Protein AF-A0A1J5Q5J2-F1 (afdb_monomer)

Foldseek 3Di:
DDQEKEKEQQDPVADCVVLVVLCVVVVHRYDYDYDHHDPPPPPQFRIWIAGPVNPDIDTHNHQDPCSNVVSCVSVVNPD

Sequence (79 aa):
MGPEFGLLRLNSAVEVAALELAARDR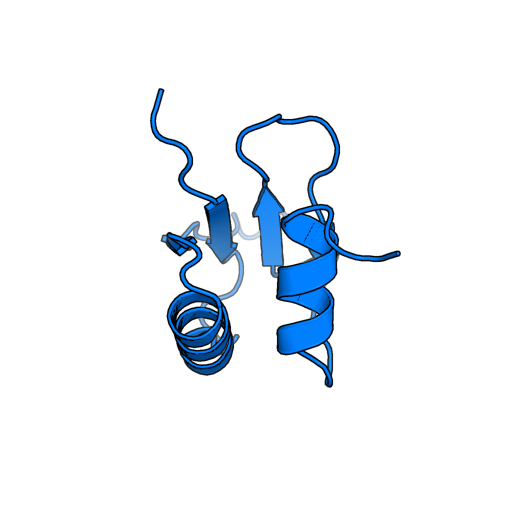GVPLKVLDAEQPAAANFYSGLVLSPPDLRGAWRGDKLPVDRLALIDQIRGASN

Radius of gyration: 12.18 Å; Cα contacts (8 Å, |Δi|>4): 121; chains: 1; bounding box: 34×28×30 Å

Nearest PDB structures (foldseek):
  4eiq-assembly2_B  TM=8.654E-01  e=3.372E-06  Lentzea aerocolonigenes
  3ept-assembly1_A  TM=8.601E-01  e=4.775E-06  Lentzea aerocolonigenes
  4k2x-assembly1_B  TM=6.450E-01  e=5.408E-03  Streptomyces rimosus subsp. rimosus ATCC 10970
  7vwp-assembly2_B  TM=5.775E-01  e=4.366E-02  Micromonospora rosaria
  2g2q-assembly3_C  TM=3.742E-01  e=9.345E-01  Orthopoxvirus vaccinia

Solvent-accessible surface area (backbone atoms only — not comparable to full-atom values): 4771 Å² total; per-residue (Å²): 133,75,84,46,28,41,34,38,36,39,38,89,88,58,84,55,66,69,49,53,51,42,25,53,75,69,71,41,56,68,42,82,40,85,42,84,60,58,98,79,64,84,65,88,40,36,30,37,37,35,35,66,80,73,82,62,62,50,73,35,61,61,84,60,94,54,48,56,61,49,50,30,46,64,71,67,63,68,126

Mean predicted aligned error: 8.27 Å

Secondary structure (DSSP, 8-state):
----EEEEE--TTS--HHHHHHHHHTT--EEEEE-PPPTT---S-SEEEE-TTSS--EEESS--S-HHHHHHHHTT---

Organism: NCBI:txid410659

Structure (mmCIF, N/CA/C/O backbone):
data_AF-A0A1J5Q5J2-F1
#
_entry.id   AF-A0A1J5Q5J2-F1
#
loop_
_atom_site.group_PDB
_atom_site.id
_atom_site.type_symbol
_atom_site.label_atom_id
_atom_site.label_alt_id
_atom_site.label_comp_id
_atom_site.label_asym_id
_atom_site.label_entity_id
_atom_site.label_seq_id
_atom_site.pdbx_PDB_ins_code
_atom_site.Cartn_x
_atom_site.Cartn_y
_atom_site.Cartn_z
_atom_site.occupancy
_atom_site.B_iso_or_equiv
_atom_site.auth_seq_id
_atom_site.auth_comp_id
_atom_site.auth_asym_id
_atom_site.auth_atom_id
_atom_site.pdbx_PDB_model_num
ATOM 1 N N . MET A 1 1 ? -1.379 16.177 9.574 1.00 46.94 1 MET A N 1
ATOM 2 C CA . MET A 1 1 ? -0.551 15.137 8.934 1.00 46.94 1 MET A CA 1
ATOM 3 C C . MET A 1 1 ? -1.514 14.029 8.564 1.00 46.94 1 MET A C 1
ATOM 5 O O . MET A 1 1 ? -2.043 13.403 9.471 1.00 46.94 1 MET A O 1
ATOM 9 N N . GLY A 1 2 ? -1.929 13.968 7.298 1.00 47.09 2 GLY A N 1
ATOM 10 C CA . GLY A 1 2 ? -3.053 13.126 6.874 1.00 47.09 2 GLY A CA 1
ATOM 11 C C . GLY A 1 2 ? -2.791 11.639 7.157 1.00 47.09 2 GLY A C 1
ATOM 12 O O . GLY A 1 2 ? -1.643 11.217 7.032 1.00 47.09 2 GLY A O 1
ATOM 13 N N . PRO A 1 3 ? -3.811 10.845 7.530 1.00 54.09 3 PRO A N 1
ATOM 14 C CA . PRO A 1 3 ? -3.694 9.411 7.840 1.00 54.09 3 PRO A CA 1
ATOM 15 C C . PRO A 1 3 ? -3.496 8.540 6.582 1.00 54.09 3 PRO A C 1
ATOM 17 O O . PRO A 1 3 ? -3.927 7.392 6.528 1.00 54.09 3 PRO A O 1
ATOM 20 N N . GLU A 1 4 ? -2.918 9.112 5.530 1.00 65.94 4 GLU A N 1
ATOM 21 C CA . GLU A 1 4 ? -2.876 8.528 4.197 1.00 65.94 4 GLU A CA 1
ATOM 22 C C . GLU A 1 4 ? -1.712 7.539 4.105 1.00 65.94 4 GLU A C 1
ATOM 24 O O . GLU A 1 4 ? -0.564 7.863 4.411 1.00 65.94 4 GLU A O 1
ATOM 29 N N . PHE A 1 5 ? -2.012 6.317 3.681 1.00 72.88 5 PHE A N 1
ATOM 30 C CA . PHE A 1 5 ? -1.013 5.288 3.432 1.00 72.88 5 PHE A CA 1
ATOM 31 C C . PHE A 1 5 ? -0.292 5.614 2.127 1.00 72.88 5 PHE A C 1
ATOM 33 O O . PHE A 1 5 ? -0.938 5.771 1.095 1.00 72.88 5 PHE A O 1
ATOM 40 N N . GLY A 1 6 ? 1.036 5.707 2.149 1.00 77.81 6 GLY A N 1
ATOM 41 C CA . GLY A 1 6 ? 1.829 5.967 0.948 1.00 77.81 6 GLY A CA 1
ATOM 42 C C . GLY A 1 6 ? 2.343 4.666 0.342 1.00 77.81 6 GLY A C 1
ATOM 43 O O . GLY A 1 6 ? 3.208 4.023 0.935 1.00 77.81 6 GLY A O 1
ATOM 44 N N . LEU A 1 7 ? 1.854 4.279 -0.836 1.00 79.38 7 LEU A N 1
ATOM 45 C CA . LEU A 1 7 ? 2.446 3.207 -1.635 1.00 79.38 7 LEU A CA 1
ATOM 46 C C . LEU A 1 7 ? 3.418 3.812 -2.642 1.00 79.38 7 LEU A C 1
ATOM 48 O O . LEU A 1 7 ? 2.999 4.428 -3.612 1.00 79.38 7 LEU A O 1
ATOM 52 N N . LEU A 1 8 ? 4.707 3.584 -2.449 1.00 78.06 8 LEU A N 1
ATOM 53 C CA . LEU A 1 8 ? 5.735 3.893 -3.426 1.00 78.06 8 LEU A CA 1
ATOM 54 C C . LEU A 1 8 ? 5.825 2.751 -4.446 1.00 78.06 8 LEU A C 1
ATOM 56 O O . LEU A 1 8 ? 6.279 1.645 -4.129 1.00 78.06 8 LEU A O 1
ATOM 60 N N . ARG A 1 9 ? 5.381 3.023 -5.673 1.00 80.19 9 ARG A N 1
ATOM 61 C CA . ARG A 1 9 ? 5.566 2.143 -6.822 1.00 80.19 9 ARG A CA 1
ATOM 62 C C . ARG A 1 9 ? 6.899 2.475 -7.466 1.00 80.19 9 ARG A C 1
ATOM 64 O O . ARG A 1 9 ? 7.080 3.558 -8.005 1.00 80.19 9 ARG A O 1
ATOM 71 N N . LEU A 1 10 ? 7.818 1.522 -7.395 1.00 73.12 10 LEU A N 1
ATOM 72 C CA . LEU A 1 10 ? 9.151 1.638 -7.971 1.00 73.12 10 LEU A CA 1
ATOM 73 C C . LEU A 1 10 ? 9.211 1.018 -9.376 1.00 73.12 10 LEU A C 1
ATOM 75 O O . LEU A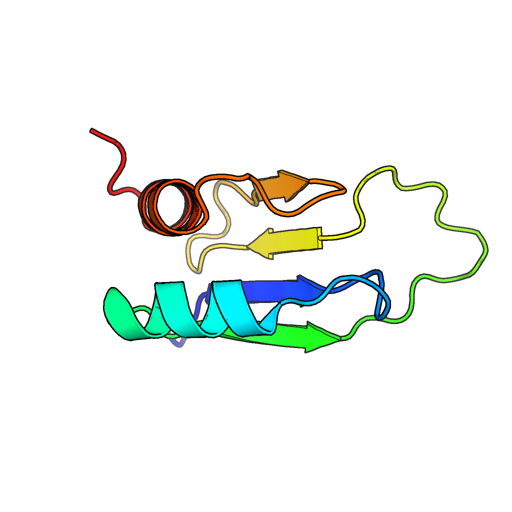 1 10 ? 10.069 1.356 -10.182 1.00 73.12 10 LEU A O 1
ATOM 79 N N . ASN A 1 11 ? 8.281 0.118 -9.695 1.00 71.75 11 ASN A N 1
ATOM 80 C CA . ASN A 1 11 ? 8.186 -0.511 -11.004 1.00 71.75 11 ASN A CA 1
ATOM 81 C C . ASN A 1 11 ? 6.802 -0.277 -11.624 1.00 71.75 11 ASN A C 1
ATOM 83 O O . ASN A 1 11 ? 5.812 -0.856 -11.176 1.00 71.75 11 ASN A O 1
ATOM 87 N N . SER A 1 12 ? 6.738 0.528 -12.687 1.00 70.69 12 SER A N 1
ATOM 88 C CA . SER A 1 12 ? 5.490 0.820 -13.410 1.00 70.69 12 SER A CA 1
ATOM 89 C C . SER A 1 12 ? 4.880 -0.397 -14.112 1.00 70.69 12 SER A C 1
ATOM 91 O O . SER A 1 12 ? 3.695 -0.370 -14.434 1.00 70.69 12 SER A O 1
ATOM 93 N N . ALA A 1 13 ? 5.644 -1.477 -14.317 1.00 72.69 13 ALA A N 1
ATOM 94 C CA . ALA A 1 13 ? 5.114 -2.740 -14.834 1.00 72.69 13 ALA A CA 1
ATOM 95 C C . ALA A 1 13 ? 4.248 -3.492 -13.806 1.00 72.69 13 ALA A C 1
ATOM 97 O O . ALA A 1 13 ? 3.551 -4.440 -14.164 1.00 72.69 13 ALA A O 1
ATOM 98 N N . VAL A 1 14 ? 4.291 -3.097 -12.529 1.00 73.25 14 VAL A N 1
ATOM 99 C CA . VAL A 1 14 ? 3.475 -3.700 -11.475 1.00 73.25 14 VAL A CA 1
ATOM 100 C C . VAL A 1 14 ? 2.128 -2.986 -11.399 1.00 73.25 14 VAL A C 1
ATOM 102 O O . VAL A 1 14 ? 2.038 -1.783 -11.136 1.00 73.25 14 VAL A O 1
ATOM 105 N N . GLU A 1 15 ? 1.060 -3.747 -11.620 1.00 75.75 15 GLU A N 1
ATOM 106 C CA . GLU A 1 15 ? -0.306 -3.234 -11.583 1.00 75.75 15 GLU A CA 1
ATOM 107 C C . GLU A 1 15 ? -0.802 -3.094 -10.139 1.00 75.75 15 GLU A C 1
ATOM 109 O O . GLU A 1 15 ? -1.072 -4.079 -9.458 1.00 75.75 15 GLU A O 1
ATOM 114 N N . VAL A 1 16 ? -0.949 -1.855 -9.671 1.00 78.62 16 VAL A N 1
ATOM 115 C CA . VAL A 1 16 ? -1.383 -1.536 -8.298 1.00 78.62 16 VAL A CA 1
ATOM 116 C C . VAL A 1 16 ? -2.878 -1.227 -8.180 1.00 78.62 16 VAL A C 1
ATOM 118 O O . VAL A 1 16 ? -3.384 -1.111 -7.067 1.00 78.62 16 VAL A O 1
ATOM 121 N N . ALA A 1 17 ? -3.613 -1.191 -9.297 1.00 81.69 17 ALA A N 1
ATOM 122 C CA . ALA A 1 17 ? -5.045 -0.878 -9.329 1.00 81.69 17 ALA A CA 1
ATOM 123 C C . ALA A 1 17 ? -5.879 -1.819 -8.439 1.00 81.69 17 ALA A C 1
ATOM 1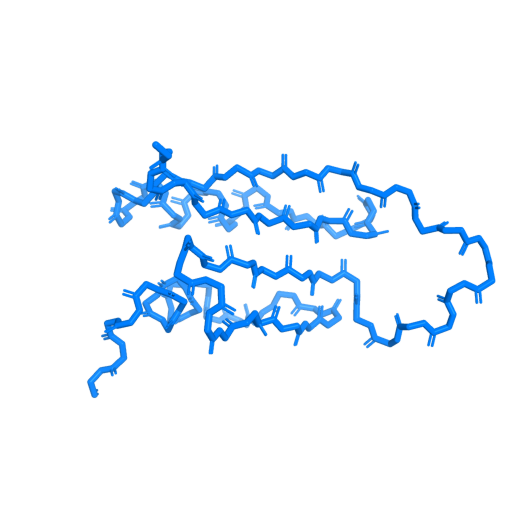25 O O . ALA A 1 17 ? -6.783 -1.389 -7.724 1.00 81.69 17 ALA A O 1
ATOM 126 N N . ALA A 1 18 ? -5.535 -3.110 -8.418 1.00 79.81 18 ALA A N 1
ATOM 127 C CA . ALA A 1 18 ? -6.186 -4.085 -7.545 1.00 79.81 18 ALA A CA 1
ATOM 128 C C . ALA A 1 18 ? -5.920 -3.824 -6.049 1.00 79.81 18 ALA A C 1
ATOM 130 O O . ALA A 1 18 ? -6.754 -4.155 -5.206 1.00 79.81 18 ALA A O 1
ATOM 131 N N . LEU A 1 19 ? -4.768 -3.239 -5.706 1.00 78.44 19 LEU A N 1
ATOM 132 C CA . LEU A 1 19 ? -4.431 -2.869 -4.332 1.00 78.44 19 LEU A CA 1
ATOM 133 C C . LEU A 1 19 ? -5.157 -1.590 -3.907 1.00 78.44 19 LEU A C 1
ATOM 135 O O . LEU A 1 19 ? -5.663 -1.525 -2.791 1.00 78.44 19 LEU A O 1
ATOM 139 N N . GLU A 1 20 ? -5.273 -0.611 -4.806 1.00 83.31 20 GLU A N 1
ATOM 140 C CA . GLU A 1 20 ? -6.096 0.582 -4.584 1.00 83.31 20 GLU A CA 1
ATOM 141 C C . GLU A 1 20 ? -7.561 0.209 -4.356 1.00 83.31 20 GLU A C 1
ATOM 143 O O . GLU A 1 20 ? -8.194 0.725 -3.436 1.00 83.31 20 GLU A O 1
ATOM 148 N N . LEU A 1 21 ? -8.095 -0.734 -5.137 1.00 84.06 21 LEU A N 1
ATOM 149 C CA . LEU A 1 21 ? -9.458 -1.222 -4.949 1.00 84.06 21 LEU A CA 1
ATOM 150 C C . LEU A 1 21 ? -9.640 -1.888 -3.579 1.00 84.06 21 LEU A C 1
ATOM 152 O O . LEU A 1 21 ? -10.602 -1.581 -2.881 1.00 84.06 21 LEU A O 1
ATOM 156 N N . ALA A 1 22 ? -8.698 -2.744 -3.169 1.00 83.75 22 ALA A N 1
ATOM 157 C CA . ALA A 1 22 ? -8.723 -3.384 -1.854 1.00 83.75 22 ALA A CA 1
ATOM 158 C C . ALA A 1 22 ? -8.618 -2.363 -0.709 1.00 83.75 22 ALA A C 1
ATOM 160 O O . ALA A 1 22 ? -9.312 -2.484 0.296 1.00 83.75 22 ALA A O 1
ATOM 161 N N . ALA A 1 23 ? -7.791 -1.326 -0.857 1.00 82.56 23 ALA A N 1
ATOM 162 C CA . ALA A 1 23 ? -7.709 -0.252 0.127 1.00 82.56 23 ALA A CA 1
ATOM 163 C C . ALA A 1 23 ? -9.035 0.511 0.238 1.00 82.56 23 ALA A C 1
ATOM 165 O O . ALA A 1 23 ? -9.518 0.742 1.346 1.00 82.56 23 ALA A O 1
ATOM 166 N N . ARG A 1 24 ? -9.665 0.831 -0.899 1.00 83.12 24 ARG A N 1
ATOM 167 C CA . ARG A 1 24 ? -10.978 1.490 -0.941 1.00 83.12 24 ARG A CA 1
ATOM 168 C C . ARG A 1 24 ? -12.076 0.640 -0.310 1.00 83.12 24 ARG A C 1
ATOM 170 O O . ARG A 1 24 ? -12.873 1.185 0.445 1.00 83.12 24 ARG A O 1
ATOM 177 N N . ASP A 1 25 ? -12.085 -0.664 -0.573 1.00 84.94 25 ASP A N 1
ATOM 178 C CA . ASP A 1 25 ? -13.012 -1.621 0.046 1.00 84.94 25 ASP A CA 1
ATOM 179 C C . ASP A 1 25 ? -12.901 -1.603 1.579 1.00 84.94 25 ASP A C 1
ATOM 181 O O . ASP A 1 25 ? -13.900 -1.597 2.294 1.00 84.94 25 ASP A O 1
ATOM 185 N N . ARG A 1 26 ? -11.675 -1.467 2.096 1.00 81.69 26 ARG A N 1
ATOM 186 C CA . ARG A 1 26 ? -11.403 -1.364 3.536 1.00 81.69 26 ARG A CA 1
ATOM 187 C C . ARG A 1 26 ? -11.507 0.051 4.107 1.00 81.69 26 ARG A C 1
ATOM 189 O O . ARG A 1 26 ? -11.220 0.236 5.289 1.00 81.69 26 ARG A O 1
ATOM 196 N N .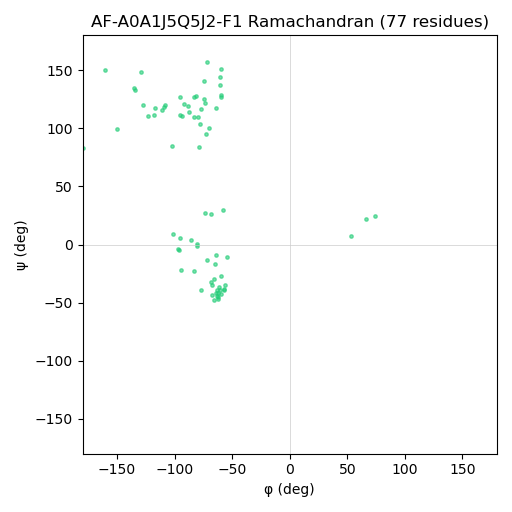 GLY A 1 27 ? -11.899 1.042 3.304 1.00 81.50 27 GLY A N 1
ATOM 197 C CA . GLY A 1 27 ? -11.993 2.445 3.722 1.00 81.50 27 GLY A CA 1
ATOM 198 C C . GLY A 1 27 ? -10.641 3.087 4.050 1.00 81.50 27 GLY A C 1
ATOM 199 O O . GLY A 1 27 ? -10.584 4.064 4.795 1.00 81.50 27 GLY A O 1
ATOM 200 N N . VAL A 1 28 ? -9.548 2.533 3.522 1.00 78.12 28 VAL A N 1
ATOM 201 C CA . VAL A 1 28 ? -8.184 3.004 3.755 1.00 78.12 28 VAL A CA 1
ATOM 202 C C . VAL A 1 28 ? -7.792 4.007 2.663 1.00 78.12 28 VAL A C 1
ATOM 204 O O . VAL A 1 28 ? -7.778 3.644 1.484 1.00 78.12 28 VAL A O 1
ATOM 207 N N . PRO A 1 29 ? -7.442 5.258 3.014 1.00 74.31 29 PRO A N 1
ATOM 208 C CA . PRO A 1 29 ? -6.938 6.224 2.047 1.00 74.31 29 PRO A CA 1
ATOM 209 C C . PRO A 1 29 ? -5.508 5.844 1.636 1.00 74.31 29 PRO A C 1
ATOM 211 O O . PRO A 1 29 ? -4.542 6.167 2.327 1.00 74.31 29 PRO A O 1
ATOM 214 N N . LEU A 1 30 ? -5.385 5.114 0.524 1.00 80.31 30 LEU A N 1
ATOM 215 C CA . LEU A 1 30 ? -4.113 4.733 -0.089 1.00 80.31 30 LEU A CA 1
ATOM 216 C C . LEU A 1 30 ? -3.743 5.730 -1.188 1.00 80.31 30 LEU A C 1
ATOM 218 O O . LEU A 1 30 ? -4.521 5.970 -2.109 1.00 80.31 30 LEU A O 1
ATOM 222 N N . LYS A 1 31 ? -2.533 6.272 -1.107 1.00 81.44 31 LYS A N 1
ATOM 223 C CA . LYS A 1 31 ? -1.945 7.155 -2.105 1.00 81.44 31 LYS A CA 1
ATOM 224 C C . LYS A 1 31 ? -0.805 6.440 -2.808 1.00 81.44 31 LYS A C 1
ATOM 226 O O . LYS A 1 31 ? 0.209 6.126 -2.187 1.00 81.44 31 LYS A O 1
ATOM 231 N N . VAL A 1 32 ? -0.968 6.203 -4.104 1.00 79.06 32 VAL A N 1
ATOM 232 C CA . VAL A 1 32 ? 0.094 5.657 -4.948 1.00 79.06 32 VAL A CA 1
ATOM 233 C C . VAL A 1 32 ? 1.026 6.790 -5.373 1.00 79.06 32 VAL A C 1
ATOM 235 O O . VAL A 1 32 ? 0.589 7.831 -5.857 1.00 79.06 32 VAL A O 1
ATOM 238 N N . LEU A 1 33 ? 2.317 6.587 -5.151 1.00 78.06 33 LEU A N 1
ATOM 239 C CA . LEU A 1 33 ? 3.413 7.465 -5.521 1.00 78.06 33 LEU A CA 1
ATOM 240 C C . LEU A 1 33 ? 4.292 6.702 -6.499 1.00 78.06 33 LEU A C 1
ATOM 242 O O . LEU A 1 33 ? 4.951 5.733 -6.129 1.00 78.06 33 LEU A O 1
ATOM 246 N N . ASP A 1 34 ? 4.294 7.143 -7.744 1.00 74.12 34 ASP A N 1
ATOM 247 C CA . ASP A 1 34 ? 5.201 6.638 -8.760 1.00 74.12 34 ASP A CA 1
ATOM 248 C C . ASP A 1 34 ? 6.593 7.224 -8.564 1.00 74.12 34 ASP A C 1
ATOM 250 O O . ASP A 1 34 ? 6.787 8.435 -8.665 1.00 74.12 34 ASP A O 1
ATOM 254 N N . ALA A 1 35 ? 7.562 6.364 -8.271 1.00 71.75 35 ALA A N 1
ATOM 255 C CA . ALA A 1 35 ? 8.967 6.719 -8.241 1.00 71.75 35 ALA A CA 1
ATOM 256 C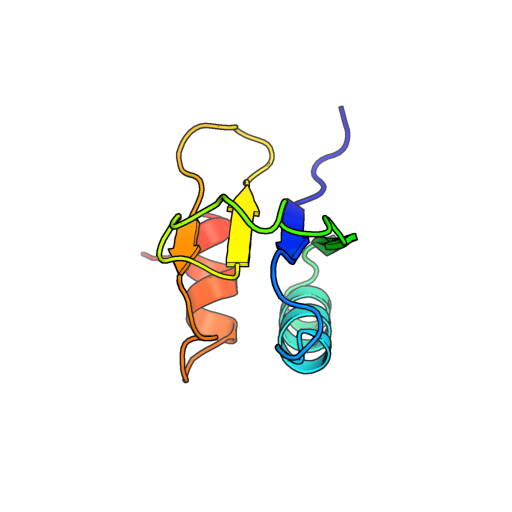 C . ALA A 1 35 ? 9.695 5.915 -9.313 1.00 71.75 35 ALA A C 1
ATOM 258 O O . ALA A 1 35 ? 9.752 4.690 -9.259 1.00 71.75 35 ALA A O 1
ATOM 259 N N . GLU A 1 36 ? 10.276 6.608 -10.287 1.00 63.78 36 GLU A N 1
ATOM 260 C CA . GLU A 1 36 ? 11.167 5.972 -11.250 1.00 63.78 36 GLU A CA 1
ATOM 261 C C . GLU A 1 36 ? 12.397 5.442 -10.503 1.00 63.78 36 GLU A C 1
ATOM 263 O O . GLU A 1 36 ? 13.140 6.214 -9.888 1.00 63.78 36 GLU A O 1
ATOM 268 N N . GLN A 1 37 ? 12.612 4.119 -10.510 1.00 61.75 37 GLN A N 1
ATOM 269 C CA . GLN A 1 37 ? 13.862 3.568 -9.983 1.00 61.75 37 GLN A CA 1
ATOM 270 C C . GLN A 1 37 ? 15.020 4.158 -10.792 1.00 61.75 37 GLN A C 1
ATOM 272 O O . GLN A 1 37 ? 15.027 4.021 -12.020 1.00 61.75 37 GLN A O 1
ATOM 277 N N . PRO A 1 38 ? 16.041 4.755 -10.154 1.00 54.38 38 PRO A N 1
ATOM 278 C CA . PRO A 1 38 ? 17.270 5.035 -10.872 1.00 54.38 38 PRO A CA 1
ATOM 279 C C . PRO A 1 38 ? 17.826 3.694 -11.361 1.00 54.38 38 PRO A C 1
ATOM 281 O O . PRO A 1 38 ? 17.839 2.725 -10.607 1.00 54.38 38 PRO A O 1
ATOM 284 N N . ALA A 1 39 ? 18.306 3.626 -12.605 1.00 54.19 39 ALA A N 1
ATOM 285 C CA . ALA A 1 39 ? 18.779 2.390 -13.249 1.00 54.19 39 ALA A CA 1
ATOM 286 C C . ALA A 1 39 ? 19.872 1.618 -12.463 1.00 54.19 39 ALA A C 1
ATOM 288 O O . ALA A 1 39 ? 20.195 0.484 -12.800 1.00 54.19 39 ALA A O 1
ATOM 289 N N . ALA A 1 40 ? 20.437 2.226 -11.413 1.00 50.75 40 ALA A N 1
ATOM 290 C CA . ALA A 1 40 ? 21.418 1.650 -10.495 1.00 50.75 40 ALA A CA 1
ATOM 291 C C . ALA A 1 40 ? 20.821 1.070 -9.191 1.00 50.75 40 ALA A C 1
ATOM 293 O O . ALA A 1 40 ? 21.557 0.501 -8.382 1.00 50.75 40 ALA A O 1
ATOM 294 N N . ALA A 1 41 ? 19.516 1.214 -8.946 1.00 51.78 41 ALA A N 1
ATOM 295 C CA . ALA A 1 41 ? 18.857 0.686 -7.759 1.00 51.78 41 ALA A CA 1
ATOM 296 C C . ALA A 1 41 ? 18.606 -0.815 -7.925 1.00 51.78 41 ALA A C 1
ATOM 298 O O . ALA A 1 41 ? 17.516 -1.273 -8.245 1.00 51.78 41 ALA A O 1
ATOM 299 N N . ASN A 1 42 ? 19.631 -1.597 -7.606 1.00 52.22 42 ASN A N 1
ATOM 300 C CA . ASN A 1 42 ? 19.545 -3.037 -7.362 1.00 52.22 42 ASN A CA 1
ATOM 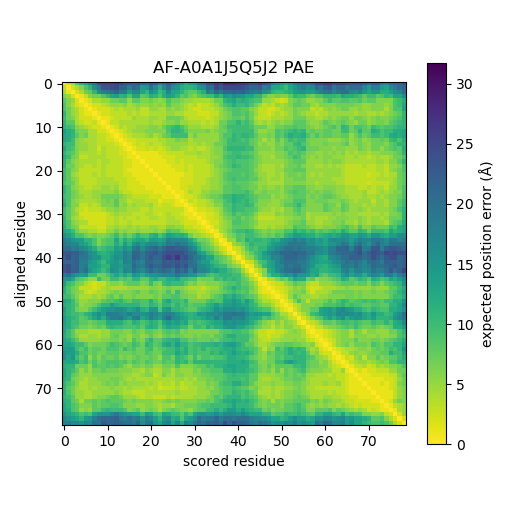301 C C . ASN A 1 42 ? 18.756 -3.356 -6.065 1.00 52.22 42 ASN A C 1
ATOM 303 O O . ASN A 1 42 ? 19.014 -4.353 -5.393 1.00 52.22 42 ASN A O 1
ATOM 307 N N . PHE A 1 43 ? 17.843 -2.472 -5.646 1.00 52.34 43 PHE A N 1
ATOM 308 C CA . PHE A 1 43 ? 16.999 -2.666 -4.477 1.00 52.34 43 PHE A CA 1
ATOM 309 C C . PHE A 1 43 ? 15.870 -3.620 -4.873 1.00 52.34 43 PHE A C 1
ATOM 311 O O . PHE A 1 43 ? 14.934 -3.250 -5.574 1.00 52.34 43 PHE A O 1
ATOM 318 N N . TYR A 1 44 ? 16.020 -4.862 -4.419 1.00 52.69 44 TYR A N 1
ATOM 319 C CA . TYR A 1 44 ? 15.223 -6.074 -4.653 1.00 52.69 44 TYR A CA 1
ATOM 320 C C . TYR A 1 44 ? 13.721 -6.004 -4.265 1.00 52.69 44 TYR A C 1
ATOM 322 O O . TYR A 1 44 ? 13.152 -6.997 -3.808 1.00 52.69 44 TYR A O 1
ATOM 330 N N . SER A 1 45 ? 13.064 -4.843 -4.326 1.00 59.91 45 SER A N 1
ATOM 331 C CA . SER A 1 45 ? 11.638 -4.706 -3.992 1.00 59.91 45 SER A CA 1
ATOM 332 C C . SER A 1 45 ? 10.966 -3.579 -4.785 1.00 59.91 45 SER A C 1
ATOM 334 O O . SER A 1 45 ? 11.060 -2.414 -4.413 1.00 59.91 45 SER A O 1
ATOM 336 N N . GLY A 1 46 ? 10.254 -3.925 -5.859 1.00 65.50 46 GLY A N 1
ATOM 337 C CA . GLY A 1 46 ? 9.493 -3.011 -6.725 1.00 65.50 46 GLY A CA 1
ATOM 338 C C . GLY A 1 46 ? 8.307 -2.262 -6.086 1.00 65.50 46 GLY A C 1
ATOM 339 O O . GLY A 1 46 ? 7.763 -1.351 -6.716 1.00 65.50 46 GLY A O 1
ATOM 340 N N . LEU A 1 47 ? 7.901 -2.600 -4.859 1.00 69.88 47 LEU A N 1
ATOM 341 C CA . LEU A 1 47 ? 6.857 -1.903 -4.104 1.00 69.88 47 LEU A CA 1
ATOM 342 C C . LEU A 1 47 ? 7.298 -1.661 -2.656 1.00 69.88 47 LEU A C 1
ATOM 344 O O . LEU A 1 47 ? 7.752 -2.577 -1.963 1.00 69.88 47 LEU A O 1
ATOM 348 N N . VAL A 1 48 ? 7.099 -0.435 -2.176 1.00 73.88 48 VAL A N 1
ATOM 349 C CA . VAL A 1 48 ? 7.307 -0.061 -0.772 1.00 73.88 48 VAL A CA 1
ATOM 350 C C . VAL A 1 48 ? 6.045 0.608 -0.262 1.00 73.88 48 VAL A C 1
ATOM 352 O O . VAL A 1 48 ? 5.640 1.640 -0.779 1.00 73.88 48 VAL A O 1
ATOM 355 N N . LEU A 1 49 ? 5.424 0.046 0.765 1.00 74.81 49 LEU A N 1
ATOM 356 C CA . LEU A 1 49 ? 4.242 0.620 1.388 1.00 74.81 49 LEU A CA 1
ATOM 357 C C . LEU A 1 49 ? 4.613 1.168 2.760 1.00 74.81 49 LEU A C 1
ATOM 359 O O . LEU A 1 49 ? 5.079 0.429 3.622 1.00 74.81 49 LEU A O 1
ATOM 363 N N . SER A 1 50 ? 4.406 2.466 2.958 1.00 69.56 50 SER A N 1
ATOM 364 C CA . SER A 1 50 ? 4.722 3.163 4.199 1.00 69.56 50 SER A CA 1
ATOM 365 C C . SER A 1 50 ? 3.433 3.548 4.939 1.00 69.56 50 SER A C 1
ATOM 367 O O . SER A 1 50 ? 2.628 4.310 4.390 1.00 69.56 50 SER A O 1
ATOM 369 N N . PRO A 1 51 ? 3.204 3.033 6.162 1.00 68.88 51 PRO A N 1
ATOM 370 C CA . PRO A 1 51 ? 2.085 3.462 6.988 1.00 68.88 51 PRO A CA 1
ATOM 371 C C . PRO A 1 51 ? 2.317 4.883 7.531 1.00 68.88 51 PRO A C 1
ATOM 373 O O . PRO A 1 51 ? 3.471 5.312 7.667 1.00 68.88 51 PRO A O 1
ATOM 376 N N . PRO A 1 52 ? 1.241 5.601 7.899 1.00 64.25 52 PRO A N 1
ATOM 377 C CA . PRO A 1 52 ? 1.330 6.967 8.424 1.00 64.25 52 PRO A CA 1
ATOM 378 C C . PRO A 1 52 ? 2.172 7.068 9.709 1.00 64.25 52 PRO A C 1
ATOM 380 O O . PRO A 1 52 ? 2.800 8.094 9.955 1.00 64.25 52 PRO A O 1
ATOM 383 N N . ASP A 1 53 ? 2.256 5.990 10.492 1.00 61.91 53 ASP A N 1
ATOM 384 C CA . ASP A 1 53 ? 3.036 5.919 11.732 1.00 61.91 53 ASP A CA 1
ATOM 385 C C . ASP A 1 53 ? 4.542 5.672 11.538 1.00 61.91 53 ASP A C 1
ATOM 387 O O . ASP A 1 53 ? 5.265 5.557 12.529 1.00 61.91 53 ASP A O 1
ATOM 391 N N . LEU A 1 54 ? 5.032 5.551 10.293 1.00 56.53 54 LEU A N 1
ATOM 392 C CA . LEU A 1 54 ? 6.452 5.359 9.933 1.00 56.53 54 LEU A CA 1
ATOM 393 C C . LEU A 1 54 ? 7.169 4.172 10.626 1.00 56.53 54 LEU A C 1
ATOM 395 O O . LEU A 1 54 ? 8.374 3.997 10.459 1.00 56.53 54 LEU A O 1
ATOM 399 N N . ARG A 1 55 ? 6.450 3.324 11.376 1.00 55.62 55 ARG A N 1
ATOM 400 C CA . ARG A 1 55 ? 7.012 2.270 12.242 1.00 55.62 55 ARG A CA 1
ATOM 401 C C . ARG A 1 55 ? 7.102 0.875 11.618 1.00 55.62 55 ARG A C 1
ATOM 403 O O . ARG A 1 55 ? 7.507 -0.065 12.290 1.00 55.62 55 ARG A O 1
ATOM 410 N N . GLY A 1 56 ? 6.793 0.735 10.334 1.00 57.53 56 GLY A N 1
ATOM 411 C CA . GLY A 1 56 ? 6.890 -0.549 9.643 1.00 57.53 56 GLY A CA 1
ATOM 412 C C . GLY A 1 56 ? 6.490 -0.419 8.187 1.00 57.53 56 GLY A C 1
ATOM 413 O O . GLY A 1 56 ? 5.343 -0.670 7.838 1.00 57.53 56 GLY A O 1
ATOM 414 N N . ALA A 1 57 ? 7.420 0.012 7.337 1.00 66.69 57 ALA A N 1
ATOM 415 C CA . ALA A 1 57 ? 7.177 -0.004 5.903 1.00 66.69 57 ALA A CA 1
ATOM 416 C C . ALA A 1 57 ? 7.243 -1.451 5.394 1.00 66.69 57 ALA A C 1
ATOM 418 O O . ALA A 1 57 ? 8.267 -2.121 5.557 1.00 66.69 57 ALA A O 1
ATOM 419 N N . TRP A 1 58 ? 6.165 -1.929 4.776 1.00 75.69 58 TRP A N 1
ATOM 420 C CA . TRP A 1 58 ? 6.173 -3.200 4.059 1.00 75.69 58 TRP A CA 1
ATOM 421 C C . TRP A 1 58 ? 6.928 -3.030 2.739 1.00 75.69 58 TRP A C 1
ATOM 423 O O . TRP A 1 58 ? 6.816 -1.999 2.075 1.00 75.69 58 TRP A O 1
ATOM 433 N N . ARG A 1 59 ? 7.711 -4.035 2.347 1.00 73.94 59 ARG A N 1
ATOM 434 C CA . ARG A 1 59 ? 8.454 -4.041 1.082 1.00 73.94 59 ARG A CA 1
ATOM 435 C C . ARG A 1 59 ? 8.302 -5.395 0.412 1.00 73.94 59 ARG A C 1
ATOM 437 O O . ARG A 1 59 ? 8.463 -6.422 1.068 1.00 73.94 59 ARG A O 1
ATOM 444 N N . GLY A 1 60 ? 8.028 -5.388 -0.884 1.00 70.25 60 GLY A N 1
ATOM 445 C CA . GLY A 1 60 ? 7.932 -6.606 -1.673 1.00 70.25 60 GLY A CA 1
ATOM 446 C C . GLY A 1 60 ? 8.080 -6.328 -3.160 1.00 70.25 60 GLY A C 1
ATOM 447 O O . GLY A 1 60 ? 7.750 -5.251 -3.645 1.00 70.25 60 GLY A O 1
ATOM 448 N N . ASP A 1 61 ? 8.602 -7.305 -3.893 1.00 65.94 61 ASP A N 1
ATOM 449 C CA . ASP A 1 61 ? 8.813 -7.179 -5.339 1.00 65.94 61 ASP A CA 1
ATOM 450 C C . ASP A 1 61 ? 7.551 -7.495 -6.155 1.00 65.94 61 ASP A C 1
ATOM 452 O O . ASP A 1 61 ? 7.373 -7.035 -7.280 1.00 65.94 61 ASP A O 1
ATOM 456 N N . LYS A 1 62 ? 6.632 -8.260 -5.557 1.00 66.31 62 LYS A N 1
ATOM 457 C CA . LYS A 1 62 ? 5.348 -8.647 -6.140 1.00 66.31 62 LYS A CA 1
ATOM 458 C C . LYS A 1 62 ? 4.226 -8.352 -5.162 1.00 66.31 62 LYS A C 1
ATOM 460 O O . LYS A 1 62 ? 4.401 -8.475 -3.950 1.00 66.31 62 LYS A O 1
ATOM 465 N N . LEU A 1 63 ? 3.056 -8.023 -5.702 1.00 66.94 63 LEU A N 1
ATOM 466 C CA . LEU A 1 63 ? 1.831 -7.993 -4.913 1.00 66.94 63 LEU A CA 1
ATOM 467 C C . LEU A 1 63 ? 1.576 -9.389 -4.330 1.00 66.94 63 LEU A C 1
ATOM 469 O O . LEU A 1 63 ? 1.600 -10.366 -5.086 1.00 66.94 63 LEU A O 1
ATOM 473 N N . PRO A 1 64 ? 1.335 -9.505 -3.014 1.00 70.38 64 PRO A N 1
ATOM 474 C CA . PRO A 1 64 ? 0.907 -10.765 -2.436 1.00 70.38 64 PRO A CA 1
ATOM 475 C C . PRO A 1 64 ? -0.415 -11.197 -3.074 1.00 70.38 64 PRO A C 1
ATOM 477 O O . PRO A 1 64 ? -1.223 -10.365 -3.497 1.00 70.38 64 PRO A O 1
ATOM 480 N N . VAL A 1 65 ? -0.638 -12.514 -3.133 1.00 71.31 65 VAL A N 1
ATOM 481 C CA . VAL A 1 65 ? -1.891 -13.072 -3.669 1.00 71.31 65 VAL A CA 1
ATOM 482 C C . VAL A 1 65 ? -3.095 -12.507 -2.905 1.00 71.31 65 VAL A C 1
ATOM 484 O O . VAL A 1 65 ? -4.123 -12.186 -3.505 1.00 71.31 65 VAL A O 1
ATOM 487 N N . ASP A 1 66 ? -2.898 -12.281 -1.603 1.00 76.44 66 ASP A N 1
ATOM 488 C CA . ASP A 1 66 ? -3.888 -11.771 -0.670 1.00 76.44 66 ASP A CA 1
ATOM 489 C C . ASP A 1 66 ? -3.662 -10.281 -0.372 1.00 76.44 66 ASP A C 1
ATOM 491 O O . ASP A 1 66 ? -2.983 -9.866 0.570 1.00 76.44 66 ASP A O 1
ATOM 495 N N . ARG A 1 67 ? -4.208 -9.452 -1.263 1.00 79.19 67 ARG A N 1
ATOM 496 C CA . ARG A 1 67 ? -4.089 -7.986 -1.213 1.00 79.19 67 ARG A CA 1
ATOM 497 C C . ARG A 1 67 ? -4.828 -7.410 -0.009 1.00 79.19 67 ARG A C 1
ATOM 499 O O . ARG A 1 67 ? -4.367 -6.445 0.585 1.00 79.19 67 ARG A O 1
ATOM 506 N N . LEU A 1 68 ? -5.952 -8.019 0.361 1.00 77.56 68 LEU A N 1
ATOM 507 C CA . LEU A 1 68 ? -6.758 -7.618 1.511 1.00 77.56 68 LEU A CA 1
ATOM 508 C C . LEU A 1 68 ? -6.010 -7.882 2.819 1.00 77.56 68 LEU A C 1
ATOM 510 O O . LEU A 1 68 ? -5.949 -6.984 3.654 1.00 77.56 68 LEU A O 1
ATOM 514 N N . ALA A 1 69 ? -5.364 -9.046 2.955 1.00 78.06 69 ALA A N 1
ATOM 515 C CA . ALA A 1 69 ? -4.507 -9.333 4.101 1.00 78.06 69 ALA A CA 1
ATOM 516 C C . ALA A 1 69 ? -3.314 -8.368 4.197 1.00 78.06 69 ALA A C 1
ATOM 518 O O . ALA A 1 69 ? -2.950 -7.960 5.298 1.00 78.06 69 ALA A O 1
ATOM 519 N N . LEU A 1 70 ? -2.732 -7.951 3.063 1.00 77.81 70 LEU A N 1
ATOM 520 C CA . LEU A 1 70 ? -1.701 -6.910 3.061 1.00 77.81 70 LEU A CA 1
ATOM 521 C C . LEU A 1 70 ? -2.254 -5.579 3.584 1.00 77.81 70 LEU A C 1
ATOM 523 O O . LEU A 1 70 ? -1.623 -4.973 4.444 1.00 77.81 70 LEU A O 1
ATOM 527 N N . ILE A 1 71 ? -3.428 -5.145 3.108 1.00 78.19 71 ILE A N 1
ATOM 528 C CA . ILE A 1 71 ? -4.093 -3.928 3.599 1.00 78.19 71 ILE A CA 1
ATOM 529 C C . ILE A 1 71 ? -4.421 -4.036 5.102 1.00 78.19 71 ILE A C 1
ATOM 531 O O . ILE A 1 71 ? -4.240 -3.065 5.838 1.00 78.19 71 ILE A O 1
ATOM 535 N N . ASP A 1 72 ? -4.850 -5.205 5.590 1.00 78.50 72 ASP A N 1
ATOM 536 C CA . ASP A 1 72 ? -5.031 -5.457 7.027 1.00 78.50 72 ASP A CA 1
ATOM 537 C C . ASP A 1 72 ? -3.716 -5.380 7.803 1.00 78.50 72 ASP A C 1
ATOM 539 O O . ASP A 1 72 ? -3.672 -4.785 8.876 1.00 78.50 72 ASP A O 1
ATOM 543 N N . GLN A 1 73 ? -2.633 -5.932 7.266 1.00 76.19 73 GLN A N 1
ATOM 544 C CA . GLN A 1 73 ? -1.332 -5.922 7.924 1.00 76.19 73 GLN A CA 1
ATOM 545 C C . GLN A 1 73 ? -0.773 -4.508 8.054 1.00 76.19 73 GLN A C 1
ATOM 547 O O . GLN A 1 73 ? -0.367 -4.099 9.140 1.00 76.19 73 GLN A O 1
ATOM 552 N N . ILE A 1 74 ? -0.799 -3.733 6.972 1.00 71.81 74 ILE A N 1
ATOM 553 C CA . ILE A 1 74 ? -0.245 -2.374 6.962 1.00 71.81 74 ILE A CA 1
ATOM 554 C C . ILE A 1 74 ? -1.066 -1.420 7.833 1.00 71.81 74 ILE A C 1
ATOM 556 O O . ILE A 1 74 ? -0.491 -0.515 8.431 1.00 71.81 74 ILE A O 1
ATOM 560 N N . ARG A 1 75 ? -2.391 -1.625 7.942 1.00 73.12 75 ARG A N 1
ATOM 561 C CA . ARG A 1 75 ? -3.263 -0.823 8.816 1.00 73.12 75 ARG A CA 1
ATOM 562 C C . ARG A 1 75 ? -3.206 -1.264 10.281 1.00 73.12 75 ARG A C 1
ATOM 564 O O . ARG A 1 75 ? -3.887 -0.668 11.108 1.00 73.12 75 ARG A O 1
ATOM 571 N N . GLY A 1 76 ? -2.431 -2.306 10.597 1.00 67.38 76 GLY A N 1
ATOM 572 C CA . GLY A 1 76 ? -2.312 -2.853 11.949 1.00 67.38 76 GLY A CA 1
ATOM 573 C C . GLY A 1 76 ? -3.535 -3.651 12.412 1.00 67.38 76 GLY A C 1
ATOM 574 O O . GLY A 1 76 ? -3.779 -3.747 13.607 1.00 67.38 76 GLY A O 1
ATOM 575 N N . ALA A 1 77 ? -4.316 -4.205 11.484 1.00 66.19 77 ALA A N 1
ATOM 576 C CA . ALA A 1 77 ? -5.479 -5.048 11.760 1.00 66.19 77 ALA A CA 1
ATOM 577 C C . ALA A 1 77 ? -5.215 -6.555 11.599 1.00 66.19 77 ALA A C 1
ATOM 579 O O . ALA A 1 77 ? -6.152 -7.350 11.648 1.00 66.19 77 ALA A O 1
ATOM 580 N N . SER A 1 78 ? -3.957 -6.963 11.413 1.00 55.75 78 SER A N 1
ATOM 581 C CA . SER A 1 78 ? -3.562 -8.357 11.617 1.00 55.75 78 SER A CA 1
ATOM 582 C C . SER A 1 78 ? -3.608 -8.667 13.113 1.00 55.75 78 SER A C 1
ATOM 584 O O . SER A 1 78 ? -2.706 -8.274 13.848 1.00 55.75 78 SER A O 1
ATOM 586 N N . ASN A 1 79 ? -4.681 -9.324 13.550 1.00 41.88 79 ASN A N 1
ATOM 587 C CA . ASN A 1 79 ? -4.790 -9.937 14.872 1.00 41.88 79 ASN A CA 1
ATOM 588 C C . ASN A 1 79 ? -4.394 -11.411 14.805 1.00 41.88 79 ASN A C 1
ATOM 590 O O . ASN A 1 79 ? -4.930 -12.103 13.911 1.00 41.88 79 ASN A O 1
#

pLDDT: mean 70.1, std 10.44, range [41.88, 84.94]

=== Feature glossary ===
Legend for the data blocks above and below:

— What the protein is —

The amino-acid sequence is the protein's primary structure: the linear order of residues from the N-terminus to the C-terminus, written in one-letter code. Everything else here — the 3D coordinates, the secondary structure, the domain annotations — is ultimately a consequence of this string.

Database cross-references. InterPro integrates a dozen domain/family signature databases into unified entries with residue-range hits. GO terms attach function/process/location labels with evidence codes. CATH codes position the fold in a four-level structural taxonomy. Organism is the NCBI-taxonomy species name.

— Where its atoms are —

The mmCIF block holds the 3D Cartesian coordinates of each backbone atom (N, Cα, C, O) in ångströms. mmCIF is the PDB's canonical archive format — a tagged-loop text representation of the atomic model.

The six renders are orthographic views along the three Cartesian axes in both directions. Representation (cartoon, sticks, or surface) and color scheme (sequence-rainbow or by-chain) vary across proteins so the training set covers all the common visualization conventions.

— Local backbone conformation —

Secondary structure is the local, repeating backbone conformation. DSSP classifies it into eight states by reading the hydrogen-bond network: three helix types (H, G, I), two β types (E, B), two non-regular types (T, S), and unstructured coil (-).

SS3 is a coarse helix/strand/coil call (letters a/b/c) made by the P-SEA algorithm from inter-Cα distances and dihedrals. It is less detailed than DSSP but needs only Cα positions.

Backbone dihedral angles. Every residue except chain termini has a φ (preceding-C → N → Cα → C) and a ψ (N → Cα → C → next-N). They are reported in degrees following the IUPAC sign convention. Secondary structure is essentially a statement about which (φ, ψ) basin each residue occupies.

— Global shape and packing —

The geometric summary reports three 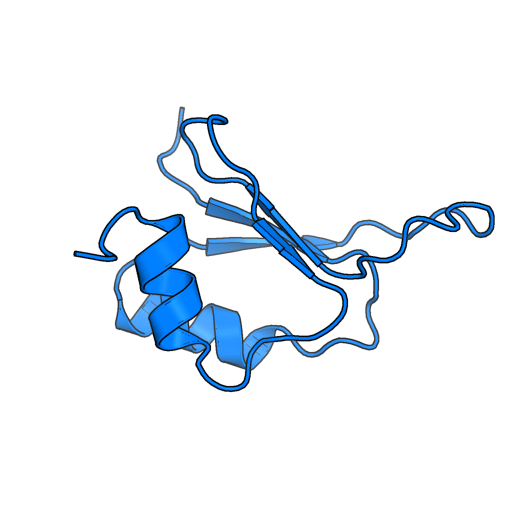shape descriptors. Rg (radius of gyration) measures how spread out the Cα atoms are about their centre of mass; compact globular proteins have small Rg, elongated or unfolded ones large. Cα contacts (<8 Å, |i−j|>4) count long-range residue pairs in spatial proximity — high for tightly packed folds, near zero for rods or random coil. The bounding-box extents give the protein's footprint along x, y, z in Å.

Solvent accessibility: the surface area of each residue that a 1.4 Å water probe can touch, in Å². When only backbone atoms are present the absolute values are lower than full-atom SASA (side chains contribute most of the area) and are flagged as backbone-only.

Plot images: a contact map (which residues are close in 3D, as an N×N binary image), a Ramachandran scatter (backbone torsion angles, revealing secondary-structure composition at a glance), and — for AlphaFold structures — a PAE heatmap (pairwise prediction confidence).

— Structural neighborhood —

Foldseek's 3Di representation compresses backbone geometry into a per-resi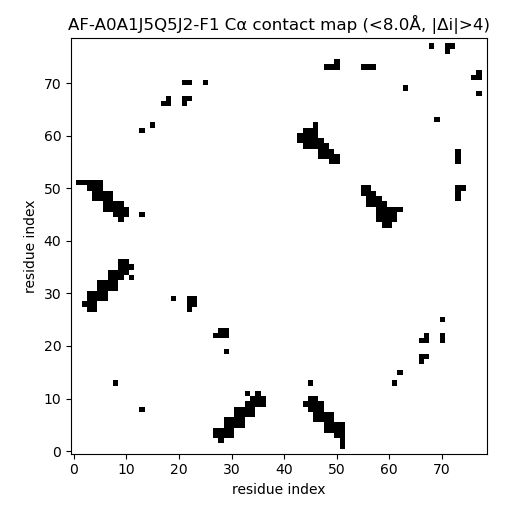due letter drawn from a learned twenty-state alphabet. It captures the tertiary interaction pattern around each residue — which residues are packed against it in space, regardless of where they are in sequence.

Structural nearest neighbors (via Foldseek easy-search vs the PDB). Reported per hit: target PDB id, E-value, and alignment TM-score. A TM-score above ~0.5 is the conventional threshold for 'same fold'.

— Confidence and disorder —

pLDDT (predicted Local Distance Difference Test) is AlphaFold's per-residue confidence score, ranging from 0 to 100. Values above 90 indicate high confidence (typically well-packed cores); 70–90 is confident; 50–70 low confidence; below 50 usually means the region is disordered or the prediction is unreliable there. AlphaFold stores pLDDT in the mmCIF B-factor column.

For experimental (PDB) structures, the B-factor (temperature factor) quantifies the positional spread of each atom in the crystal — a combination of thermal vibration and static disorder — in units of Å². High B-factors mark flexible loops or poorly resolved regions; low B-factors mark the rigid, well-ordered core.

Predicted Aligned Error (PAE) is an AlphaFold confidence matrix: entry (i, j) is the expected error in the position of residue j, in ångströms, when the prediction is superimposed on the true structure at residue i. Low PAE within a block of residues means that block is internally rigid and well-predic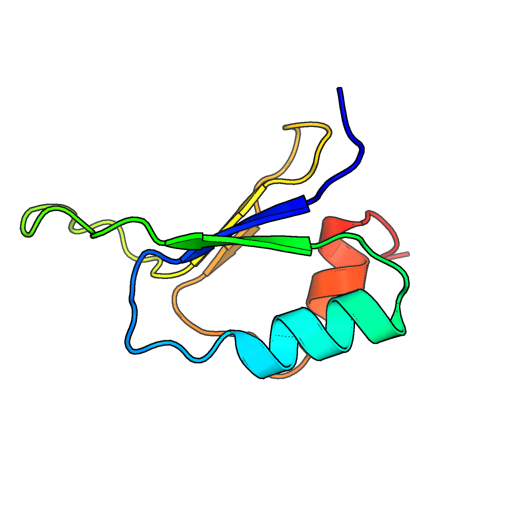ted; high PAE between two blocks means their relative placement is uncertain even if each block individually is confident.